Protein AF-A0AAV0XXC8-F1 (afdb_monomer_lite)

Organism: NCBI:txid13131

pLDDT: mean 77.63, std 16.06, range [39.88, 97.75]

Foldseek 3Di:
DDAAPAADACVVQPPDDDPQWDQDPNRGTHGPPHDGDDDDDDHDHDPRRVVRNVVSVVVSVVVVVVVVVVPQPCPDPPPHPVVVVVVVVVVVVVVVVVVVVVVVVVVVVVVVVVVVVVVVVVVVVVVVVVVVVVVVVVPPDDDDDD

Structure (mmCIF, N/CA/C/O backbone):
data_AF-A0AAV0XXC8-F1
#
_entry.id   AF-A0AAV0XXC8-F1
#
loop_
_atom_site.group_PDB
_atom_site.id
_atom_site.type_symbol
_atom_site.label_atom_id
_atom_site.label_alt_id
_atom_site.label_comp_id
_atom_site.label_asym_id
_atom_site.label_entity_id
_atom_site.label_seq_id
_atom_site.pdbx_PDB_ins_code
_atom_site.Cartn_x
_atom_site.Cartn_y
_atom_site.Cartn_z
_atom_site.occupancy
_atom_site.B_iso_or_equiv
_atom_site.auth_seq_id
_atom_site.auth_comp_id
_atom_site.auth_asym_id
_atom_site.auth_atom_id
_atom_site.pdbx_PDB_model_num
ATOM 1 N N . MET A 1 1 ? 30.236 23.960 -32.442 1.00 42.12 1 MET A N 1
ATOM 2 C CA . MET A 1 1 ? 28.880 23.703 -31.904 1.00 42.12 1 MET A CA 1
ATOM 3 C C . MET A 1 1 ? 28.867 22.297 -31.321 1.00 42.12 1 MET A C 1
ATOM 5 O O . MET A 1 1 ? 29.410 21.409 -31.959 1.00 42.12 1 MET A O 1
ATOM 9 N N . SER A 1 2 ? 28.375 22.106 -30.093 1.00 50.19 2 SER A N 1
ATOM 10 C CA . SER A 1 2 ? 28.405 20.811 -29.398 1.00 50.19 2 SER A CA 1
ATOM 11 C C . SER A 1 2 ? 27.153 19.982 -29.701 1.00 50.19 2 SER A C 1
ATOM 13 O O . SER A 1 2 ? 26.027 20.375 -29.401 1.00 50.19 2 SER A O 1
ATOM 15 N N . THR A 1 3 ? 27.369 18.821 -30.310 1.00 66.38 3 THR A N 1
ATOM 16 C CA . THR A 1 3 ? 26.335 17.915 -30.820 1.00 66.38 3 THR A CA 1
ATOM 17 C C . THR A 1 3 ? 25.719 17.062 -29.708 1.00 66.38 3 THR A C 1
ATOM 19 O O . THR A 1 3 ? 26.433 16.545 -28.850 1.00 66.38 3 THR A O 1
ATOM 22 N N . CYS A 1 4 ? 24.391 16.871 -29.712 1.00 73.31 4 CYS A N 1
ATOM 23 C CA . CYS A 1 4 ? 23.720 16.001 -28.740 1.00 73.31 4 CYS A CA 1
ATOM 24 C C . CYS A 1 4 ? 23.679 14.537 -29.206 1.00 73.31 4 CYS A C 1
ATOM 26 O O . CYS A 1 4 ? 23.019 14.228 -30.199 1.00 73.31 4 CYS A O 1
ATOM 28 N N . ILE A 1 5 ? 24.213 13.618 -28.398 1.00 79.12 5 ILE A N 1
ATOM 29 C CA . ILE A 1 5 ? 24.201 12.158 -28.654 1.00 79.12 5 ILE A CA 1
ATOM 30 C C . ILE A 1 5 ? 22.837 11.460 -28.457 1.00 79.12 5 ILE A C 1
ATOM 32 O O . ILE A 1 5 ? 22.779 10.243 -28.332 1.00 79.12 5 ILE A O 1
ATOM 36 N N . GLY A 1 6 ? 21.738 12.212 -28.364 1.00 82.00 6 GLY A N 1
ATOM 37 C CA . GLY A 1 6 ? 20.411 11.650 -28.096 1.00 82.00 6 GLY A CA 1
ATOM 38 C C . GLY A 1 6 ? 20.205 11.112 -26.669 1.00 82.00 6 GLY A C 1
ATOM 39 O O . GLY A 1 6 ? 20.996 11.346 -25.745 1.00 82.00 6 GLY A O 1
ATOM 40 N N . GLY A 1 7 ? 19.051 10.479 -26.473 1.00 85.94 7 GLY A N 1
ATOM 41 C CA . GLY A 1 7 ? 18.610 9.861 -25.227 1.00 85.94 7 GLY A CA 1
ATOM 42 C C . GLY A 1 7 ? 18.952 8.363 -25.161 1.00 85.94 7 GLY A C 1
ATOM 43 O O . GLY A 1 7 ? 20.048 7.973 -25.559 1.00 85.94 7 GLY A O 1
ATOM 44 N N . PRO A 1 8 ? 18.081 7.525 -24.575 1.00 88.62 8 PRO A N 1
ATOM 45 C CA . PRO A 1 8 ? 18.331 6.090 -24.432 1.00 88.62 8 PRO A CA 1
ATOM 46 C C . PRO A 1 8 ? 18.129 5.306 -25.735 1.00 88.62 8 PRO A C 1
ATOM 48 O O . PRO A 1 8 ? 17.255 5.652 -26.528 1.00 88.62 8 PRO A O 1
ATOM 51 N N . SER A 1 9 ? 18.879 4.211 -25.897 1.00 88.75 9 SER A N 1
ATOM 52 C CA . SER A 1 9 ? 18.629 3.206 -26.941 1.00 88.75 9 SER A CA 1
ATOM 53 C C . SER A 1 9 ? 17.330 2.440 -26.667 1.00 88.75 9 SER A C 1
ATOM 55 O O . SER A 1 9 ? 16.979 2.188 -25.508 1.00 88.75 9 SER A O 1
ATOM 57 N N . VAL A 1 10 ? 16.619 2.058 -27.728 1.00 87.62 10 VAL A N 1
ATOM 58 C CA . VAL A 1 10 ? 15.435 1.189 -27.651 1.00 87.62 10 VAL A CA 1
ATOM 59 C C . VAL A 1 10 ? 15.778 -0.181 -27.083 1.00 87.62 10 VAL A C 1
ATOM 61 O O . VAL A 1 10 ? 14.994 -0.698 -26.289 1.00 87.62 10 VAL A O 1
ATOM 64 N N . ASP A 1 11 ? 16.943 -0.735 -27.412 1.00 87.31 11 ASP A N 1
ATOM 65 C CA . ASP A 1 11 ? 17.338 -2.080 -26.975 1.00 87.31 11 ASP A CA 1
ATOM 66 C C . ASP A 1 11 ? 17.458 -2.154 -25.447 1.00 87.31 11 ASP A C 1
ATOM 68 O O . ASP A 1 11 ? 16.951 -3.071 -24.796 1.00 87.31 11 ASP A O 1
ATOM 72 N N . ASP A 1 12 ? 18.036 -1.114 -24.845 1.00 83.81 12 ASP A N 1
ATOM 73 C CA . ASP A 1 12 ? 18.188 -1.002 -23.395 1.00 83.81 12 ASP A CA 1
ATOM 74 C C . ASP A 1 12 ? 16.858 -0.742 -22.667 1.00 83.81 12 ASP A C 1
ATOM 76 O O . ASP A 1 12 ? 16.750 -0.969 -21.454 1.00 83.81 12 ASP A O 1
ATOM 80 N N . TYR A 1 13 ? 15.848 -0.235 -23.373 1.00 84.56 13 TYR A N 1
ATOM 81 C CA . TYR A 1 13 ? 14.588 0.257 -22.815 1.00 84.56 13 TYR A CA 1
ATOM 82 C C . TYR A 1 13 ? 13.376 -0.271 -23.600 1.00 84.56 13 TYR A C 1
ATOM 84 O O . TYR A 1 13 ? 12.400 0.449 -23.828 1.00 84.56 13 TYR A O 1
ATOM 92 N N . ALA A 1 14 ? 13.426 -1.551 -23.978 1.00 78.94 14 ALA A N 1
ATOM 93 C CA . ALA A 1 14 ? 12.380 -2.203 -24.754 1.00 78.94 14 ALA A CA 1
ATOM 94 C C . ALA A 1 14 ? 10.996 -2.071 -24.088 1.00 78.94 14 ALA A C 1
ATOM 96 O O . ALA A 1 14 ? 10.837 -2.240 -22.876 1.00 78.94 14 ALA A O 1
ATOM 97 N N . GLY A 1 15 ? 9.981 -1.759 -24.897 1.00 78.44 15 GLY A N 1
ATOM 98 C CA . GLY A 1 15 ? 8.597 -1.582 -24.443 1.00 78.44 15 GLY A CA 1
ATOM 99 C C . GLY A 1 15 ? 8.286 -0.225 -23.801 1.00 78.44 15 GLY A C 1
ATOM 100 O O . GLY A 1 15 ? 7.126 0.040 -23.485 1.00 78.44 15 GLY A O 1
ATOM 101 N N . ILE A 1 16 ? 9.271 0.663 -23.639 1.00 82.62 16 ILE A N 1
ATOM 102 C CA . ILE A 1 16 ? 9.045 2.028 -23.152 1.00 82.62 16 ILE A CA 1
ATOM 103 C C . ILE A 1 16 ? 8.728 2.942 -24.335 1.00 82.62 16 ILE A C 1
ATOM 105 O O . ILE A 1 16 ? 9.502 3.045 -25.283 1.00 82.62 16 ILE A O 1
ATOM 109 N N . ARG A 1 17 ? 7.582 3.628 -24.271 1.00 83.19 17 ARG A N 1
ATOM 110 C CA . ARG A 1 17 ? 7.164 4.636 -25.257 1.00 83.19 17 ARG A CA 1
ATOM 111 C C . ARG A 1 17 ? 7.163 6.014 -24.613 1.00 83.19 17 ARG A C 1
ATOM 113 O O . ARG A 1 17 ? 6.572 6.195 -23.549 1.00 83.19 17 ARG A O 1
ATOM 120 N N . ILE A 1 18 ? 7.788 6.993 -25.263 1.00 81.50 18 ILE A N 1
ATOM 121 C CA . ILE A 1 18 ? 7.892 8.359 -24.741 1.00 81.50 18 ILE A CA 1
ATOM 122 C C . ILE A 1 18 ? 7.149 9.319 -25.671 1.00 81.50 18 ILE A C 1
ATOM 124 O O . ILE A 1 18 ? 7.549 9.521 -26.809 1.00 81.50 18 ILE A O 1
ATOM 128 N N . LYS A 1 19 ? 6.083 9.955 -25.170 1.00 84.12 19 LYS A N 1
ATOM 129 C CA . LYS A 1 19 ? 5.183 10.818 -25.965 1.00 84.12 19 LYS A CA 1
ATOM 130 C C . LYS A 1 19 ? 5.872 12.022 -26.623 1.00 84.12 19 LYS A C 1
ATOM 132 O O . LYS A 1 19 ? 5.432 12.485 -27.665 1.00 84.12 19 LYS A O 1
ATOM 137 N N . TYR A 1 20 ? 6.919 12.551 -25.994 1.00 85.25 20 TYR A N 1
ATOM 138 C CA . TYR A 1 20 ? 7.593 13.788 -26.416 1.00 85.25 20 TYR A CA 1
ATOM 139 C C . TYR A 1 20 ? 8.941 13.529 -27.106 1.00 85.25 20 TYR A C 1
ATOM 141 O O . TYR A 1 20 ? 9.797 14.416 -27.148 1.00 85.25 20 TYR A O 1
ATOM 149 N N . ALA A 1 21 ? 9.152 12.305 -27.590 1.00 87.81 21 ALA A N 1
ATOM 150 C CA . ALA A 1 21 ? 10.376 11.889 -28.252 1.00 87.81 21 ALA A CA 1
ATOM 151 C C . ALA A 1 21 ? 10.069 11.111 -29.535 1.00 87.81 21 ALA A C 1
ATOM 153 O O . ALA A 1 21 ? 9.042 10.442 -29.639 1.00 87.81 21 ALA A O 1
ATOM 154 N N . THR A 1 22 ? 10.982 11.196 -30.491 1.00 88.50 22 THR A N 1
ATOM 155 C CA . THR A 1 22 ? 11.000 10.424 -31.733 1.00 88.50 22 THR A CA 1
ATOM 156 C C . THR A 1 22 ? 12.1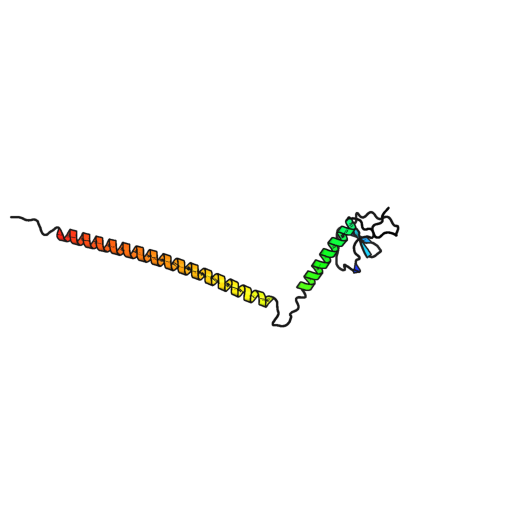81 9.477 -31.730 1.00 88.50 22 THR A C 1
ATOM 158 O O . THR A 1 22 ? 13.142 9.666 -30.981 1.00 88.50 22 THR A O 1
ATOM 161 N N . LEU A 1 23 ? 12.082 8.434 -32.545 1.00 86.56 23 LEU A N 1
ATOM 162 C CA . LEU A 1 23 ? 13.165 7.490 -32.725 1.00 86.56 23 LEU A CA 1
ATOM 163 C C . LEU A 1 23 ? 14.052 7.950 -33.880 1.00 86.56 23 LEU A C 1
ATOM 165 O O . LEU A 1 23 ? 13.554 8.145 -34.987 1.00 86.56 23 LEU A O 1
ATOM 169 N N . ASP A 1 24 ? 15.337 8.140 -33.601 1.00 83.38 24 ASP A N 1
ATOM 170 C CA . ASP A 1 24 ? 16.337 8.385 -34.639 1.00 83.38 24 ASP A CA 1
ATOM 171 C C . ASP A 1 24 ? 16.659 7.085 -35.405 1.00 83.38 24 ASP A C 1
ATOM 173 O O . ASP A 1 24 ? 16.438 5.993 -34.869 1.00 83.38 24 ASP A O 1
ATOM 177 N N . PRO A 1 25 ? 17.249 7.175 -36.615 1.00 80.88 25 PRO A N 1
ATOM 178 C CA . PRO A 1 25 ? 17.692 6.010 -37.391 1.00 80.88 25 PRO A CA 1
ATOM 179 C C . PRO A 1 25 ? 18.627 5.058 -36.630 1.00 80.88 25 PRO A C 1
ATOM 181 O O . PRO A 1 25 ? 18.592 3.854 -36.860 1.00 80.88 25 PRO A O 1
ATOM 184 N N . ASP A 1 2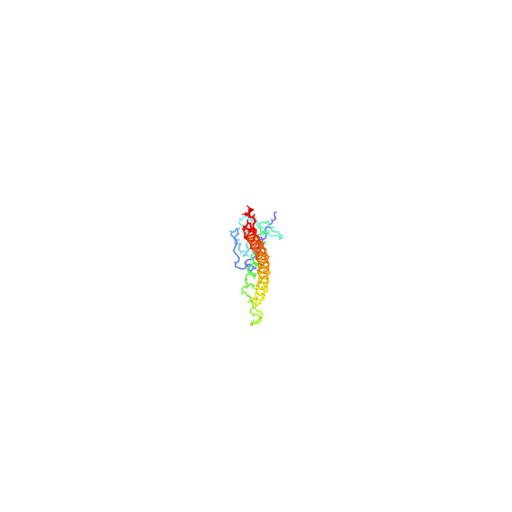6 ? 19.400 5.577 -35.671 1.00 81.56 26 ASP A N 1
ATOM 185 C CA . ASP A 1 26 ? 20.294 4.796 -34.804 1.00 81.56 26 ASP A CA 1
ATOM 186 C C . ASP A 1 26 ? 19.561 4.060 -33.660 1.00 81.56 26 ASP A C 1
ATOM 188 O O . ASP A 1 26 ? 20.185 3.614 -32.698 1.00 81.56 26 ASP A O 1
ATOM 192 N N . ASN A 1 27 ? 18.227 3.965 -33.706 1.00 85.38 27 ASN A N 1
ATOM 193 C CA . ASN A 1 27 ? 17.381 3.388 -32.653 1.00 85.38 27 ASN A CA 1
ATOM 194 C C . ASN A 1 27 ? 17.544 4.060 -31.275 1.00 85.38 27 ASN A C 1
ATOM 196 O O . ASN A 1 27 ? 17.361 3.437 -30.224 1.00 85.38 27 ASN A O 1
ATOM 200 N N . VAL A 1 28 ? 17.837 5.361 -31.267 1.00 87.12 28 VAL A N 1
ATOM 201 C CA . VAL A 1 28 ? 17.958 6.174 -30.051 1.00 87.12 28 VAL A CA 1
ATOM 202 C C . VAL A 1 28 ? 16.766 7.117 -29.921 1.00 87.12 28 VAL A C 1
ATOM 204 O O . VAL A 1 28 ? 16.391 7.814 -30.861 1.00 87.12 28 VAL A O 1
ATOM 207 N N . TRP A 1 29 ? 16.177 7.185 -28.727 1.00 87.81 29 TRP A N 1
ATOM 208 C CA . TRP A 1 29 ? 15.115 8.143 -28.428 1.00 87.81 29 TRP A CA 1
ATOM 209 C C . TRP A 1 29 ? 15.662 9.567 -28.343 1.00 87.81 29 TRP A C 1
ATOM 211 O O . TRP A 1 29 ? 16.520 9.865 -27.508 1.00 87.81 29 TRP A O 1
ATOM 221 N N . ARG A 1 30 ? 15.099 10.486 -29.126 1.00 87.81 30 ARG A N 1
ATOM 222 C CA . ARG A 1 30 ? 15.458 11.906 -29.127 1.00 87.81 30 ARG A CA 1
ATOM 223 C C . ARG A 1 30 ? 14.249 12.788 -28.858 1.00 87.81 30 ARG A C 1
ATOM 225 O O . ARG A 1 30 ? 13.153 12.534 -29.330 1.00 87.81 30 ARG A O 1
ATOM 232 N N . SER A 1 31 ? 14.443 13.852 -28.081 1.00 88.00 31 SER A N 1
ATOM 233 C CA . SER A 1 31 ? 13.384 14.841 -27.844 1.00 88.00 31 SER A CA 1
ATOM 234 C C . SER A 1 31 ? 13.010 15.534 -29.151 1.00 88.00 31 SER A C 1
ATOM 236 O O . SER A 1 31 ? 13.904 15.976 -29.866 1.00 88.00 31 SER A O 1
ATOM 238 N N . LEU A 1 32 ? 11.714 15.744 -29.391 1.00 85.38 32 LEU A N 1
ATOM 239 C CA . LEU A 1 32 ? 11.206 16.520 -30.536 1.00 85.38 32 LEU A CA 1
ATOM 240 C C . LEU A 1 32 ? 11.788 17.941 -30.621 1.00 85.38 32 LEU A C 1
ATOM 242 O O . LEU A 1 32 ? 11.814 18.546 -31.683 1.00 85.38 32 LEU A O 1
ATOM 246 N N . LYS A 1 33 ? 12.235 18.484 -29.483 1.00 83.19 33 LYS A N 1
ATOM 247 C CA . LYS A 1 33 ? 12.845 19.819 -29.366 1.00 83.19 33 LYS A CA 1
ATOM 248 C C . LYS A 1 33 ? 14.372 19.770 -29.247 1.00 83.19 33 LYS A C 1
ATOM 250 O O . LYS A 1 33 ? 14.980 20.708 -28.743 1.00 83.19 33 LYS A O 1
ATOM 255 N N . CYS A 1 34 ? 14.998 18.640 -29.572 1.00 80.81 34 CYS A N 1
ATOM 256 C CA . CYS A 1 34 ? 16.450 18.554 -29.614 1.00 80.81 34 CYS A CA 1
ATOM 257 C C . CYS A 1 34 ? 16.940 19.123 -30.943 1.00 80.81 34 CYS A C 1
ATOM 259 O O . CYS A 1 34 ? 16.666 18.549 -31.990 1.00 80.81 34 CYS A O 1
ATOM 261 N N . GLU A 1 35 ? 17.710 20.202 -30.892 1.00 68.50 35 GLU A N 1
ATOM 262 C CA . GLU A 1 35 ? 18.411 20.719 -32.065 1.00 68.50 35 GLU A CA 1
ATOM 263 C C . GLU A 1 35 ? 19.472 19.688 -32.500 1.00 68.50 35 GLU A C 1
ATOM 265 O O . GLU A 1 35 ? 20.322 19.260 -31.711 1.00 68.50 35 GLU A O 1
ATOM 270 N N . LEU A 1 36 ? 19.335 19.194 -33.729 1.00 61.41 36 LEU A N 1
ATOM 271 C CA . LEU A 1 36 ? 20.200 18.211 -34.380 1.00 61.41 36 LEU A CA 1
ATOM 272 C C . LEU A 1 36 ? 21.103 18.965 -35.351 1.00 61.41 36 LEU A C 1
ATOM 274 O O . LEU A 1 36 ? 20.583 19.480 -36.332 1.00 61.41 36 LEU A O 1
ATOM 278 N N . HIS A 1 37 ? 22.418 18.998 -35.137 1.00 51.72 37 HIS A N 1
ATOM 279 C CA . HIS A 1 37 ? 23.380 19.231 -36.220 1.00 51.72 37 HIS A CA 1
ATOM 280 C C . HIS A 1 37 ? 24.519 18.226 -36.095 1.00 51.72 37 HIS A C 1
ATOM 282 O O . HIS A 1 37 ? 25.124 18.081 -35.038 1.00 51.72 37 HIS A O 1
ATOM 288 N N . THR A 1 38 ? 24.725 17.486 -37.175 1.00 52.22 38 THR A N 1
ATOM 289 C CA . THR A 1 38 ? 25.698 16.415 -37.364 1.00 52.22 38 THR A CA 1
ATOM 290 C C . THR A 1 38 ? 27.113 16.978 -37.400 1.00 52.22 38 THR A C 1
ATOM 292 O O . THR A 1 38 ? 27.467 17.636 -38.368 1.00 52.22 38 THR A O 1
ATOM 295 N N . ASP A 1 39 ? 27.914 16.710 -36.371 1.00 41.97 39 ASP A N 1
ATOM 296 C CA . ASP A 1 39 ? 29.209 16.053 -36.573 1.00 41.97 39 ASP A CA 1
ATOM 297 C C . ASP A 1 39 ? 29.743 15.496 -35.245 1.00 41.97 39 ASP A C 1
ATOM 299 O O . ASP A 1 39 ? 29.507 16.044 -34.158 1.00 41.97 39 ASP A O 1
ATOM 303 N N . ASN A 1 40 ? 30.395 14.345 -35.345 1.00 57.66 40 ASN A N 1
ATOM 304 C CA . ASN A 1 40 ? 30.940 13.560 -34.248 1.00 57.66 40 ASN A CA 1
ATOM 305 C C . ASN A 1 40 ? 32.184 14.232 -33.662 1.00 57.66 40 ASN A C 1
ATOM 307 O O . ASN A 1 40 ? 32.997 14.740 -34.416 1.00 57.66 40 ASN A O 1
ATOM 311 N N . MET A 1 41 ? 32.346 14.171 -32.328 1.00 51.88 41 MET A N 1
ATOM 312 C CA . MET A 1 41 ? 33.643 14.007 -31.625 1.00 51.88 41 MET A CA 1
ATOM 313 C C . MET A 1 41 ? 33.503 14.067 -30.089 1.00 51.88 41 MET A C 1
ATOM 315 O O . MET A 1 41 ? 34.322 13.482 -29.385 1.00 51.88 41 MET A O 1
ATOM 319 N N . PHE A 1 42 ? 32.441 14.672 -29.529 1.00 54.59 42 PHE A N 1
ATOM 320 C CA . PHE A 1 42 ? 32.276 14.791 -28.068 1.00 54.59 42 PHE A CA 1
ATOM 321 C C . PHE A 1 42 ? 30.901 14.322 -27.57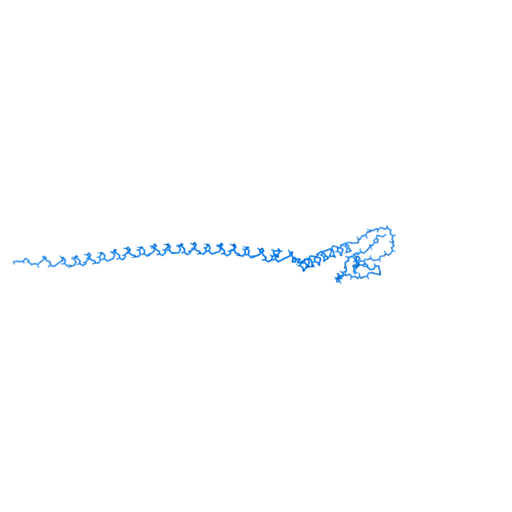2 1.00 54.59 42 PHE A C 1
ATOM 323 O O . PHE A 1 42 ? 29.862 14.824 -27.990 1.00 54.59 42 PHE A O 1
ATOM 330 N N . LYS A 1 43 ? 30.899 13.359 -26.637 1.00 62.53 43 LYS A N 1
ATOM 331 C CA . LYS A 1 43 ? 29.712 12.705 -26.048 1.00 62.53 43 LYS A CA 1
ATOM 332 C C . LYS A 1 43 ? 28.907 13.622 -25.109 1.00 62.53 43 LYS A C 1
ATOM 334 O O . LYS A 1 43 ? 28.712 13.290 -23.939 1.00 62.53 43 LYS A O 1
ATOM 339 N N . GLN A 1 44 ? 28.438 14.778 -25.570 1.00 72.88 44 GLN A N 1
ATOM 340 C CA . GLN A 1 44 ? 27.587 15.655 -24.761 1.00 72.88 44 GLN A CA 1
ATOM 341 C C . GLN A 1 44 ? 26.099 15.403 -25.044 1.00 72.88 44 GLN A C 1
ATOM 343 O O . GLN A 1 44 ? 25.686 15.131 -26.169 1.00 72.88 44 GLN A O 1
ATOM 348 N N . ARG A 1 45 ? 25.271 15.438 -23.993 1.00 81.00 45 ARG A N 1
ATOM 349 C CA . ARG A 1 45 ? 23.804 15.340 -24.088 1.00 81.00 45 ARG A CA 1
ATOM 350 C C . ARG A 1 45 ? 23.193 16.690 -23.752 1.00 81.00 45 ARG A C 1
ATOM 352 O O . ARG A 1 45 ? 23.550 17.290 -22.741 1.00 81.00 45 ARG A O 1
ATOM 359 N N . CYS A 1 46 ? 22.219 17.134 -24.540 1.00 83.19 46 CYS A N 1
ATOM 360 C CA . CYS A 1 46 ? 21.432 18.311 -24.199 1.00 83.19 46 CYS A CA 1
ATOM 361 C C . CYS A 1 46 ? 20.550 18.032 -22.969 1.00 83.19 46 CYS A C 1
ATOM 363 O O . CYS A 1 46 ? 20.215 16.883 -22.657 1.00 83.19 46 CYS A O 1
ATOM 365 N N . LYS A 1 47 ? 20.110 19.096 -22.285 1.00 84.06 47 LYS A N 1
ATOM 366 C CA . LYS A 1 47 ? 19.265 18.995 -21.080 1.00 84.06 47 LYS A CA 1
ATOM 367 C C . LYS A 1 47 ? 17.994 18.165 -21.317 1.00 84.06 47 LYS A C 1
ATOM 369 O O . LYS A 1 47 ? 17.555 17.449 -20.419 1.00 84.06 47 LYS A O 1
ATOM 374 N N . LEU A 1 48 ? 17.416 18.227 -22.518 1.00 86.62 48 LEU A N 1
ATOM 375 C CA . LEU A 1 48 ? 16.210 17.474 -22.870 1.00 86.62 48 LEU A CA 1
ATOM 376 C C . LEU A 1 48 ? 16.488 15.971 -22.999 1.00 86.62 48 LEU A C 1
ATOM 378 O O . LEU A 1 48 ? 15.753 15.167 -22.433 1.00 86.62 48 LEU A O 1
ATOM 382 N N . CYS A 1 49 ? 17.581 15.583 -23.654 1.00 86.25 49 CYS A N 1
ATOM 383 C CA . CYS A 1 49 ? 17.982 14.181 -23.772 1.00 86.25 49 CYS A CA 1
ATOM 384 C C . CYS A 1 49 ? 18.448 13.586 -22.431 1.00 86.25 49 CYS A C 1
ATOM 386 O O . CYS A 1 49 ? 18.190 12.416 -22.154 1.00 86.25 49 CYS A O 1
ATOM 388 N N . VAL A 1 50 ? 19.032 14.395 -21.538 1.00 87.50 50 VAL A N 1
ATOM 389 C CA . VAL A 1 50 ? 19.289 13.988 -20.142 1.00 87.50 50 VAL A CA 1
ATOM 390 C C . VAL A 1 50 ? 17.979 13.727 -19.390 1.00 87.50 50 VAL A C 1
ATOM 392 O O . VAL A 1 50 ? 17.852 12.716 -18.699 1.00 87.50 50 VAL A O 1
ATOM 395 N N . ARG A 1 51 ? 16.968 14.592 -19.549 1.00 88.06 51 ARG A N 1
ATOM 396 C CA . ARG A 1 51 ? 15.638 14.360 -18.960 1.00 88.06 51 ARG A CA 1
ATOM 397 C C . ARG A 1 51 ? 15.002 13.076 -19.492 1.00 88.06 51 ARG A C 1
ATOM 399 O O . ARG A 1 51 ? 14.471 12.306 -18.697 1.00 88.06 51 ARG A O 1
ATOM 406 N N . LEU A 1 52 ? 15.115 12.804 -20.793 1.00 88.75 52 LEU A N 1
ATOM 407 C CA . LEU A 1 52 ? 14.629 11.558 -21.399 1.00 88.75 52 LEU A CA 1
ATOM 408 C C . LEU A 1 52 ? 15.305 10.314 -20.813 1.00 88.75 52 LEU A C 1
ATOM 410 O O . LEU A 1 52 ? 14.619 9.338 -20.509 1.00 88.75 52 LEU A O 1
ATOM 414 N N . MET A 1 53 ? 16.621 10.359 -20.585 1.00 89.38 53 MET A N 1
ATOM 415 C CA . MET A 1 53 ? 17.347 9.283 -19.899 1.00 89.38 53 MET A CA 1
ATOM 416 C C . MET A 1 53 ? 16.787 9.027 -18.497 1.00 89.38 53 MET A C 1
ATOM 418 O O . MET A 1 53 ? 16.543 7.879 -18.127 1.00 89.38 53 MET A O 1
ATOM 422 N N . ASN A 1 54 ? 16.546 10.083 -17.721 1.00 89.56 54 ASN A N 1
ATOM 423 C CA . ASN A 1 54 ? 16.026 9.954 -16.358 1.00 89.56 54 ASN A CA 1
ATOM 424 C C . ASN A 1 54 ? 14.600 9.390 -16.335 1.00 89.56 54 ASN A C 1
ATOM 426 O O . ASN A 1 54 ? 14.317 8.483 -15.554 1.00 89.56 54 ASN A O 1
ATOM 430 N N . ILE A 1 55 ? 13.728 9.867 -17.228 1.00 88.94 55 ILE A N 1
ATOM 431 C CA . ILE A 1 55 ? 12.360 9.349 -17.375 1.00 88.94 55 ILE A CA 1
ATOM 432 C C . ILE A 1 55 ? 12.395 7.860 -17.730 1.00 88.94 55 ILE A C 1
ATOM 434 O O . ILE A 1 55 ? 11.723 7.055 -17.089 1.00 88.94 55 ILE A O 1
ATOM 438 N N . SER A 1 56 ? 13.229 7.473 -18.693 1.00 87.81 56 SER A N 1
ATOM 439 C CA . SER A 1 56 ? 13.319 6.083 -19.153 1.00 87.81 56 SER A CA 1
ATOM 440 C C . SER A 1 56 ? 13.891 5.156 -18.082 1.00 87.81 56 SER A C 1
ATOM 442 O O . SER A 1 56 ? 13.410 4.038 -17.911 1.00 87.81 56 SER A O 1
ATOM 444 N N . ARG A 1 57 ? 14.862 5.626 -17.284 1.00 89.56 57 ARG A N 1
ATOM 445 C CA . ARG A 1 57 ? 15.361 4.912 -16.094 1.00 89.56 57 ARG A CA 1
ATOM 446 C C . ARG A 1 57 ? 14.261 4.683 -15.064 1.00 89.56 57 ARG A C 1
ATOM 448 O O . ARG A 1 57 ? 14.116 3.559 -14.587 1.00 89.56 57 ARG A O 1
ATOM 455 N N . ALA A 1 58 ? 13.475 5.712 -14.754 1.00 87.44 58 ALA A N 1
ATOM 456 C CA . ALA A 1 58 ? 12.360 5.593 -13.820 1.00 87.44 58 ALA A CA 1
ATOM 457 C C . ALA A 1 58 ? 11.292 4.617 -14.339 1.00 87.44 58 ALA A C 1
ATOM 459 O O . ALA A 1 58 ? 10.860 3.727 -13.609 1.00 87.44 58 ALA A O 1
ATOM 460 N N . MET A 1 59 ? 10.926 4.713 -15.620 1.00 85.88 59 MET A N 1
ATOM 461 C CA . MET A 1 59 ? 9.972 3.802 -16.258 1.00 85.88 59 MET A CA 1
ATOM 462 C C . MET A 1 59 ? 10.477 2.352 -16.272 1.00 85.88 59 MET A C 1
ATOM 464 O O . MET A 1 59 ? 9.735 1.457 -15.876 1.00 85.88 59 MET A O 1
ATOM 468 N N . LYS A 1 60 ? 11.746 2.107 -16.631 1.00 86.38 60 LYS A N 1
ATOM 469 C CA . LYS A 1 60 ? 12.362 0.768 -16.587 1.00 86.38 60 LYS A CA 1
ATOM 470 C C . LYS A 1 60 ? 12.362 0.201 -15.173 1.00 86.38 60 LYS A C 1
ATOM 472 O O . LYS A 1 60 ? 12.004 -0.958 -14.994 1.00 86.38 60 LYS A O 1
ATOM 477 N N . SER A 1 61 ? 12.714 1.012 -14.175 1.00 84.00 61 SER A N 1
ATOM 478 C CA . SER A 1 61 ? 12.665 0.612 -12.765 1.00 84.00 61 SER A CA 1
ATOM 479 C C . SER A 1 61 ? 11.246 0.220 -12.348 1.00 84.00 61 SER A C 1
ATOM 481 O O . SER A 1 61 ? 11.046 -0.857 -11.798 1.00 84.00 61 SER A O 1
ATOM 483 N N . ASN A 1 62 ? 10.242 1.028 -12.697 1.00 79.25 62 ASN A N 1
ATOM 484 C CA . ASN A 1 62 ? 8.842 0.749 -12.375 1.00 79.25 62 ASN A CA 1
ATOM 485 C C . ASN A 1 62 ? 8.315 -0.511 -13.070 1.00 79.25 62 ASN A C 1
ATOM 487 O O . ASN A 1 62 ? 7.633 -1.311 -12.436 1.00 79.25 62 ASN A O 1
ATOM 491 N N . ILE A 1 63 ? 8.663 -0.727 -14.341 1.00 79.19 63 ILE A N 1
ATOM 492 C CA . ILE A 1 63 ? 8.315 -1.951 -15.078 1.00 79.19 63 ILE A CA 1
ATOM 493 C C . ILE A 1 63 ? 9.020 -3.162 -14.460 1.00 79.19 63 ILE A C 1
ATOM 495 O O . ILE A 1 63 ? 8.410 -4.204 -14.254 1.00 79.19 63 ILE A O 1
ATOM 499 N N . GLN A 1 64 ? 10.299 -3.052 -14.106 1.00 77.06 64 GLN A N 1
ATOM 500 C CA . GLN A 1 64 ? 11.014 -4.137 -13.436 1.00 77.06 64 GLN A CA 1
ATOM 501 C C . GLN A 1 64 ? 10.449 -4.427 -12.044 1.00 77.06 64 GLN A C 1
ATOM 503 O O . GLN A 1 64 ? 10.371 -5.590 -11.657 1.00 77.06 64 GLN A O 1
ATOM 508 N N . LEU A 1 65 ? 10.045 -3.404 -11.292 1.00 68.25 65 LEU A N 1
ATOM 509 C CA . LEU A 1 65 ? 9.386 -3.548 -9.997 1.00 68.25 65 LEU A CA 1
ATOM 510 C C . LEU A 1 65 ? 8.011 -4.199 -10.145 1.00 68.25 65 LEU A C 1
ATOM 512 O O . LEU A 1 65 ? 7.718 -5.128 -9.400 1.00 68.25 65 LEU A O 1
ATOM 516 N N . SER A 1 66 ? 7.198 -3.790 -11.121 1.00 64.75 66 SER A N 1
ATOM 517 C CA . SER A 1 66 ? 5.892 -4.406 -11.380 1.00 64.75 66 SER A CA 1
ATOM 518 C C . SER A 1 66 ? 6.038 -5.854 -11.851 1.00 64.75 66 SER A C 1
ATOM 520 O O . SER A 1 66 ? 5.361 -6.740 -11.337 1.00 64.75 66 SER A O 1
ATOM 522 N N . LEU A 1 67 ? 7.005 -6.143 -12.725 1.00 64.69 67 LEU A N 1
ATOM 523 C CA . LEU A 1 67 ? 7.351 -7.506 -13.122 1.00 64.69 67 LEU A CA 1
ATOM 524 C C . LEU A 1 67 ? 7.899 -8.325 -11.948 1.00 64.69 67 LEU A C 1
ATOM 526 O O . LEU A 1 67 ? 7.580 -9.502 -11.853 1.00 64.69 67 LEU A O 1
ATOM 530 N N . LYS A 1 68 ? 8.683 -7.747 -11.028 1.00 59.91 68 LYS A N 1
ATOM 531 C CA . LYS A 1 68 ? 9.145 -8.423 -9.797 1.00 59.91 68 LYS A CA 1
ATOM 532 C C . LYS A 1 68 ? 8.002 -8.684 -8.814 1.00 59.91 68 LYS A C 1
ATOM 534 O O . LYS A 1 68 ? 7.970 -9.748 -8.206 1.00 59.91 68 LYS A O 1
ATOM 539 N N . LEU A 1 69 ? 7.056 -7.755 -8.680 1.00 56.34 69 LEU A N 1
ATOM 540 C CA . LEU A 1 69 ? 5.841 -7.918 -7.878 1.00 56.34 69 LEU A CA 1
ATOM 541 C C . LEU A 1 69 ? 4.912 -8.987 -8.471 1.00 56.34 69 LEU A C 1
ATOM 543 O O . LEU A 1 69 ? 4.339 -9.775 -7.721 1.00 56.34 69 LEU A O 1
ATOM 547 N N . ASN A 1 70 ? 4.824 -9.069 -9.799 1.00 54.66 70 ASN A N 1
ATOM 548 C CA . ASN A 1 70 ? 4.080 -10.113 -10.507 1.00 54.66 70 ASN A CA 1
ATOM 549 C C . ASN A 1 70 ? 4.837 -11.453 -10.527 1.00 54.66 70 ASN A C 1
ATOM 551 O O . ASN A 1 70 ? 4.224 -12.514 -10.507 1.00 54.66 70 ASN A O 1
ATOM 555 N N . ARG A 1 71 ? 6.173 -11.427 -10.451 1.00 54.12 71 ARG A N 1
ATOM 556 C CA . ARG A 1 71 ? 7.046 -12.571 -10.144 1.00 54.12 71 ARG A CA 1
ATOM 557 C C . ARG A 1 71 ? 7.216 -12.758 -8.632 1.00 54.12 71 ARG A C 1
ATOM 559 O O . ARG A 1 71 ? 8.304 -13.129 -8.184 1.00 54.12 71 ARG A O 1
ATOM 566 N N . LYS A 1 72 ? 6.169 -12.528 -7.828 1.00 54.62 72 LYS A N 1
ATOM 567 C CA . LYS A 1 72 ? 6.116 -13.021 -6.443 1.00 54.62 72 LYS A CA 1
ATOM 568 C C . LYS 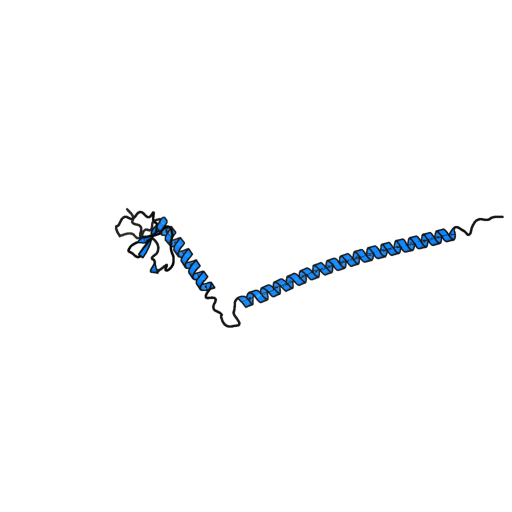A 1 72 ? 6.240 -14.543 -6.492 1.00 54.62 72 LYS A C 1
ATOM 570 O O . LYS A 1 72 ? 5.257 -15.267 -6.623 1.00 54.62 72 LYS A O 1
ATOM 575 N N . LYS A 1 73 ? 7.486 -15.016 -6.433 1.00 51.62 73 LYS A N 1
ATOM 576 C CA . LYS A 1 73 ? 7.845 -16.421 -6.296 1.00 51.62 73 LYS A CA 1
ATOM 577 C C . LYS A 1 73 ? 7.074 -16.944 -5.091 1.00 51.62 73 LYS A C 1
ATOM 579 O O . LYS A 1 73 ? 7.306 -16.497 -3.970 1.00 51.62 73 LYS A O 1
ATOM 584 N N . ARG A 1 74 ? 6.151 -17.880 -5.315 1.00 53.12 74 ARG A N 1
ATOM 585 C CA . ARG A 1 74 ? 5.729 -18.790 -4.252 1.00 53.12 74 ARG A CA 1
ATOM 586 C C . ARG A 1 74 ? 7.002 -19.522 -3.830 1.00 53.12 74 ARG A C 1
ATOM 588 O O . ARG A 1 74 ? 7.451 -20.405 -4.550 1.00 53.12 74 ARG A O 1
ATOM 595 N N . LEU A 1 75 ? 7.622 -19.128 -2.718 1.00 55.12 75 LEU A N 1
ATOM 596 C CA . LEU A 1 75 ? 8.790 -19.815 -2.145 1.00 55.12 75 LEU A CA 1
ATOM 597 C C . LEU A 1 75 ? 8.361 -21.137 -1.462 1.00 55.12 75 LEU A C 1
ATOM 599 O O . LEU A 1 75 ? 8.834 -21.484 -0.389 1.00 55.12 75 LEU A O 1
ATOM 603 N N . GLY A 1 76 ? 7.423 -21.865 -2.075 1.00 55.31 76 GLY A N 1
ATOM 604 C CA . GLY A 1 76 ? 6.721 -23.008 -1.494 1.00 55.31 76 GLY A CA 1
ATOM 605 C C . GLY A 1 76 ? 5.415 -22.634 -0.768 1.00 55.31 76 GLY A C 1
ATOM 606 O O . GLY A 1 76 ? 5.094 -21.452 -0.624 1.00 55.31 76 GLY A O 1
ATOM 607 N N . PRO A 1 77 ? 4.641 -23.637 -0.308 1.00 56.91 77 PRO A N 1
ATOM 608 C CA . PRO A 1 77 ? 3.351 -23.452 0.374 1.00 56.91 77 PRO A CA 1
ATOM 609 C C . PRO A 1 77 ? 3.462 -22.725 1.728 1.00 56.91 77 PRO A C 1
ATOM 611 O O . PRO A 1 77 ? 2.456 -22.290 2.288 1.00 56.91 77 PRO A O 1
ATOM 614 N N . THR A 1 78 ? 4.679 -22.581 2.257 1.00 54.53 78 THR A N 1
ATOM 615 C CA . THR A 1 78 ? 4.927 -22.104 3.623 1.00 54.53 78 THR A CA 1
ATOM 616 C C . THR A 1 78 ? 5.430 -20.657 3.686 1.00 54.53 78 THR A C 1
ATOM 618 O O . THR A 1 78 ? 5.180 -19.986 4.684 1.00 54.53 78 THR A O 1
ATOM 621 N N . LEU A 1 79 ? 6.073 -20.150 2.626 1.00 53.91 79 LEU A N 1
ATOM 622 C CA . LEU A 1 79 ? 6.746 -18.838 2.580 1.00 53.91 79 LEU A CA 1
ATOM 623 C C . LEU A 1 79 ? 6.059 -17.852 1.616 1.00 53.91 79 LEU A C 1
ATOM 625 O O . LEU A 1 79 ? 6.696 -17.079 0.900 1.00 53.91 79 LEU A O 1
ATOM 629 N N . THR A 1 80 ? 4.731 -17.890 1.566 1.00 58.81 80 THR A N 1
ATOM 630 C CA . THR A 1 80 ? 3.899 -16.945 0.812 1.00 58.81 80 THR A CA 1
ATOM 631 C C . THR A 1 80 ? 3.723 -15.635 1.601 1.00 58.81 80 THR A C 1
ATOM 633 O O . THR A 1 80 ? 3.430 -15.684 2.797 1.00 58.81 80 THR A O 1
ATOM 636 N N . PRO A 1 81 ? 3.806 -14.445 0.970 1.00 55.25 81 PRO A N 1
ATOM 637 C CA . PRO A 1 81 ? 3.640 -13.160 1.665 1.00 55.25 81 PRO A CA 1
ATOM 638 C C . PRO A 1 81 ? 2.275 -12.979 2.363 1.00 55.25 81 PRO A C 1
ATOM 640 O O . PRO A 1 81 ? 2.195 -12.257 3.357 1.00 55.25 81 PRO A O 1
ATOM 643 N N . THR A 1 82 ? 1.231 -13.699 1.934 1.00 54.69 82 THR A N 1
ATOM 644 C CA . THR A 1 82 ? -0.096 -13.745 2.586 1.00 54.69 82 THR A CA 1
ATOM 645 C C . THR A 1 82 ? -0.059 -14.294 4.018 1.00 54.69 82 THR A C 1
ATOM 647 O O . THR A 1 82 ? -0.893 -13.933 4.853 1.00 54.69 82 THR A O 1
ATOM 650 N N . ARG A 1 83 ? 0.954 -15.096 4.371 1.00 55.12 83 ARG A N 1
ATOM 651 C CA . ARG A 1 83 ? 1.126 -15.609 5.736 1.00 55.12 83 ARG A CA 1
ATOM 652 C C . ARG A 1 83 ? 1.688 -14.580 6.716 1.00 55.12 83 ARG A C 1
ATOM 654 O O . ARG A 1 83 ? 1.652 -14.854 7.901 1.00 55.12 83 ARG A O 1
ATOM 661 N N . THR A 1 84 ? 2.174 -13.413 6.277 1.00 58.50 84 THR A N 1
ATOM 662 C CA . THR A 1 84 ? 2.570 -12.318 7.194 1.00 58.50 84 THR A CA 1
ATOM 663 C C . THR A 1 84 ? 1.411 -11.377 7.523 1.00 58.50 84 THR A C 1
ATOM 665 O O . THR A 1 84 ? 1.366 -10.803 8.610 1.00 58.50 84 THR A O 1
ATOM 668 N N . GLU A 1 85 ? 0.435 -11.258 6.623 1.00 66.06 85 GLU A N 1
ATOM 669 C CA . GLU A 1 85 ? -0.788 -10.485 6.854 1.00 66.06 85 GLU A CA 1
ATOM 670 C C . GLU A 1 85 ? -1.702 -11.179 7.863 1.00 66.06 85 GLU A C 1
ATOM 672 O O . GLU A 1 85 ? -2.312 -10.509 8.690 1.00 66.06 85 GLU A O 1
ATOM 677 N N . THR A 1 86 ? -1.727 -12.515 7.868 1.00 71.88 86 THR A N 1
ATOM 678 C CA . THR A 1 86 ? -2.591 -13.290 8.773 1.00 71.88 86 THR A CA 1
ATOM 679 C C . THR A 1 86 ? -2.217 -13.092 10.257 1.00 71.88 86 THR A C 1
ATOM 681 O O . THR A 1 86 ? -3.085 -12.686 11.029 1.00 71.88 86 THR A O 1
ATOM 684 N N . PRO A 1 87 ? -0.949 -13.252 10.696 1.00 80.75 87 PRO A N 1
ATOM 685 C CA . PRO A 1 87 ? -0.522 -12.916 12.052 1.00 80.75 87 PRO A CA 1
ATOM 686 C C . PRO A 1 87 ? -0.743 -11.444 12.386 1.00 80.75 87 PRO A C 1
ATOM 688 O O . PRO A 1 87 ? -1.245 -11.143 13.461 1.00 80.75 87 PRO A O 1
ATOM 691 N N . LYS A 1 88 ? -0.435 -10.512 11.469 1.00 82.06 88 LYS A N 1
ATOM 692 C CA . LYS A 1 88 ? -0.677 -9.074 11.689 1.00 82.06 88 LYS A CA 1
ATOM 693 C C . LYS A 1 88 ? -2.157 -8.776 11.932 1.00 82.06 88 LYS A C 1
ATOM 695 O O . LYS A 1 88 ? -2.485 -8.013 12.838 1.00 82.06 88 LYS A O 1
ATOM 700 N N . HIS A 1 89 ? -3.041 -9.398 11.157 1.00 85.56 89 HIS A N 1
ATOM 701 C CA . HIS A 1 89 ? -4.481 -9.304 11.342 1.00 85.56 89 HIS A CA 1
ATOM 702 C C . HIS A 1 89 ? -4.897 -9.887 12.696 1.00 85.56 89 HIS A C 1
ATOM 704 O O . HIS A 1 89 ? -5.590 -9.216 13.451 1.00 85.56 89 HIS A O 1
ATOM 710 N N . LEU A 1 90 ? -4.402 -11.074 13.060 1.00 88.31 90 LEU A N 1
ATOM 711 C CA . LEU A 1 90 ? -4.676 -11.694 14.361 1.00 88.31 90 LEU A CA 1
ATOM 712 C C . LEU A 1 90 ? -4.217 -10.819 15.536 1.00 88.31 90 LEU A C 1
ATOM 714 O O . LEU A 1 90 ? -4.981 -10.629 16.481 1.00 88.31 90 LEU A O 1
ATOM 718 N N . PHE A 1 91 ? -3.019 -10.231 15.473 1.00 91.69 91 PHE A N 1
ATOM 719 C CA . PHE A 1 91 ? -2.528 -9.309 16.502 1.00 91.69 91 PHE A CA 1
ATOM 720 C C . PHE A 1 91 ? -3.398 -8.055 16.609 1.00 91.69 91 PHE A C 1
ATOM 722 O O . PHE A 1 91 ? -3.759 -7.649 17.715 1.00 91.69 91 PHE A O 1
ATOM 729 N N . LYS A 1 92 ? -3.788 -7.467 15.472 1.00 94.25 92 LYS A N 1
ATOM 730 C CA . LYS A 1 92 ? -4.673 -6.297 15.435 1.00 94.25 92 LYS A CA 1
ATOM 731 C C . LYS A 1 92 ? -6.052 -6.620 16.012 1.00 94.25 92 LYS A C 1
ATOM 733 O O . LYS A 1 92 ? -6.563 -5.855 16.829 1.00 94.25 92 LYS A O 1
ATOM 738 N N . THR A 1 93 ? -6.632 -7.758 15.639 1.00 95.62 93 THR A N 1
ATOM 739 C CA . THR A 1 93 ? -7.918 -8.221 16.167 1.00 95.62 93 THR A CA 1
ATOM 740 C C . THR A 1 93 ? -7.830 -8.475 17.666 1.00 95.62 93 THR A C 1
ATOM 742 O O . THR A 1 93 ? -8.657 -7.952 18.405 1.00 95.62 93 THR A O 1
ATOM 745 N N . LYS A 1 94 ? -6.790 -9.173 18.144 1.00 96.94 94 LYS A N 1
ATOM 746 C CA . LYS A 1 94 ? -6.560 -9.406 19.578 1.00 96.94 94 LYS A CA 1
ATOM 747 C C . LYS A 1 94 ? -6.514 -8.094 20.364 1.00 96.94 94 LYS A C 1
ATOM 749 O O . LYS A 1 94 ? -7.235 -7.953 21.349 1.00 96.94 94 LYS A O 1
ATOM 754 N N . HIS A 1 95 ? -5.715 -7.131 19.909 1.00 97.19 95 HIS A N 1
ATOM 755 C CA . HIS A 1 95 ? -5.601 -5.818 20.547 1.00 97.19 95 HIS A CA 1
ATOM 756 C C . HIS A 1 95 ? -6.949 -5.078 20.587 1.00 97.19 95 HIS A C 1
ATOM 758 O O . HIS A 1 95 ? -7.343 -4.534 21.619 1.00 97.19 95 HIS A O 1
ATOM 764 N N . ASN A 1 96 ? -7.692 -5.084 19.478 1.00 97.00 96 ASN A N 1
ATOM 765 C CA . ASN A 1 96 ? -8.996 -4.425 19.405 1.00 97.00 96 ASN A CA 1
ATOM 766 C C . ASN A 1 96 ? -10.026 -5.073 20.338 1.00 97.00 96 ASN A C 1
ATOM 768 O O . ASN A 1 96 ? -10.764 -4.355 21.015 1.00 97.00 96 ASN A O 1
ATOM 772 N N . THR A 1 97 ? -10.043 -6.404 20.426 1.00 96.88 97 THR A N 1
ATOM 773 C CA . THR A 1 97 ? -10.907 -7.138 21.357 1.00 96.88 97 THR A CA 1
ATOM 774 C C . THR A 1 97 ? -10.561 -6.808 22.806 1.00 96.88 97 THR A C 1
ATOM 776 O O . THR A 1 97 ? -11.455 -6.481 23.581 1.00 96.88 97 THR A O 1
ATOM 779 N N . GLN A 1 98 ? -9.274 -6.789 23.169 1.00 97.44 98 GLN A N 1
ATOM 780 C CA . GLN A 1 98 ? -8.831 -6.394 24.512 1.00 97.44 98 GLN A CA 1
ATOM 781 C C . GLN A 1 98 ? -9.274 -4.969 24.862 1.00 97.44 98 GLN A C 1
ATOM 783 O O . GLN A 1 98 ? -9.857 -4.741 25.920 1.00 97.44 98 GLN A O 1
ATOM 788 N N . LYS A 1 99 ? -9.089 -4.015 23.942 1.00 97.69 99 LYS A N 1
ATOM 789 C CA . LYS A 1 99 ? -9.547 -2.632 24.123 1.00 97.69 99 LYS A CA 1
ATOM 790 C C . LYS A 1 99 ? -11.067 -2.540 24.274 1.00 97.69 99 LYS A C 1
ATOM 792 O O . LYS A 1 99 ? -11.556 -1.741 25.070 1.00 97.69 99 LYS A O 1
ATOM 797 N N . SER A 1 100 ? -11.826 -3.340 23.521 1.00 97.25 100 SER A N 1
ATOM 798 C CA . SER A 1 100 ? -13.283 -3.397 23.664 1.00 97.25 100 SER A CA 1
ATOM 799 C C . SER A 1 100 ? -13.711 -3.973 25.010 1.00 97.25 100 SER A C 1
ATOM 801 O O . SER A 1 100 ? -14.700 -3.486 25.554 1.00 97.25 100 SER A O 1
ATOM 803 N N . ASN A 1 101 ? -13.017 -4.988 25.525 1.00 97.56 101 ASN A N 1
ATOM 804 C CA . ASN A 1 101 ? -13.332 -5.583 26.822 1.00 97.56 101 ASN A CA 1
ATOM 805 C C . ASN A 1 101 ? -13.086 -4.579 27.947 1.00 97.56 101 ASN A C 1
ATOM 807 O O . ASN A 1 101 ? -14.009 -4.301 28.699 1.00 97.56 101 ASN A O 1
ATOM 811 N N . LEU A 1 102 ? -11.929 -3.909 27.951 1.00 97.69 102 LEU A N 1
ATOM 812 C CA . LEU A 1 102 ? -11.625 -2.864 28.937 1.00 97.69 102 LEU A CA 1
ATOM 813 C C . LEU A 1 102 ? -12.685 -1.751 28.970 1.00 97.69 102 LEU A C 1
ATOM 815 O O . LEU A 1 102 ? -13.079 -1.286 30.037 1.00 97.69 102 LEU A O 1
ATOM 819 N N . ARG A 1 103 ? -13.191 -1.333 27.802 1.00 96.75 103 ARG A N 1
ATOM 820 C CA . ARG A 1 103 ? -14.287 -0.351 27.725 1.00 96.75 103 ARG A CA 1
ATOM 821 C C . ARG A 1 103 ? -15.578 -0.877 28.349 1.00 96.75 103 ARG A C 1
ATOM 823 O O . ARG A 1 103 ? -16.244 -0.136 29.063 1.00 96.75 103 ARG A O 1
ATOM 830 N N . LYS A 1 104 ? -15.939 -2.132 28.073 1.00 97.56 104 LYS A N 1
ATOM 831 C CA . LYS A 1 104 ? -17.138 -2.764 28.644 1.00 97.56 104 LYS A CA 1
ATOM 832 C C . LYS A 1 104 ? -17.015 -2.921 30.156 1.00 97.56 104 LYS A C 1
ATOM 834 O O . LYS A 1 104 ? -17.966 -2.595 30.855 1.00 97.56 104 LYS A O 1
ATOM 839 N N . ASP A 1 105 ? -15.850 -3.320 30.654 1.00 97.62 105 ASP A N 1
ATOM 840 C CA . ASP A 1 105 ? -15.590 -3.444 32.091 1.00 97.62 105 ASP A CA 1
ATOM 841 C C . ASP A 1 105 ? -15.759 -2.101 32.807 1.00 97.62 105 ASP A C 1
ATOM 843 O O . ASP A 1 105 ? -16.436 -2.024 33.832 1.00 97.62 105 ASP A O 1
ATOM 847 N N . SER A 1 106 ? -15.231 -1.022 32.222 1.00 97.38 106 SER A N 1
ATOM 848 C CA . SER A 1 106 ? -15.424 0.336 32.740 1.00 97.38 106 SER A CA 1
ATOM 849 C C . SER A 1 106 ? -16.906 0.731 32.786 1.00 97.38 106 SER A C 1
ATOM 851 O O . SER A 1 106 ? -17.377 1.208 33.817 1.00 97.38 106 SER A O 1
ATOM 853 N N . ILE A 1 107 ? -17.671 0.459 31.720 1.00 97.75 107 ILE A N 1
ATOM 854 C CA . ILE A 1 107 ? -19.120 0.723 31.686 1.00 97.75 107 ILE A CA 1
ATOM 855 C C . ILE A 1 107 ? -19.849 -0.072 32.778 1.00 97.75 107 ILE A C 1
ATOM 857 O O . ILE A 1 107 ? -20.689 0.485 33.484 1.00 97.75 107 ILE A O 1
ATOM 861 N N . ILE A 1 108 ? -19.517 -1.355 32.951 1.00 97.69 108 ILE A N 1
ATOM 862 C CA . ILE A 1 108 ? -20.106 -2.210 33.990 1.00 97.69 108 ILE A CA 1
ATOM 863 C C . ILE A 1 108 ? -19.824 -1.639 35.381 1.00 97.69 108 ILE A C 1
ATOM 865 O O . ILE A 1 108 ? -20.730 -1.586 36.210 1.00 97.69 108 ILE A O 1
ATOM 869 N N . GLN A 1 109 ? -18.598 -1.184 35.649 1.00 97.25 109 GLN A N 1
ATOM 870 C CA . GLN A 1 109 ? -18.259 -0.555 36.926 1.00 97.25 109 GLN A CA 1
ATOM 871 C C . GLN A 1 109 ? -19.069 0.722 37.165 1.00 97.25 109 GLN A C 1
ATOM 873 O O . GLN A 1 109 ? -19.636 0.889 38.244 1.00 97.25 109 GLN A O 1
ATOM 878 N N . THR A 1 110 ? -19.203 1.588 36.158 1.00 97.31 110 THR A N 1
ATOM 879 C CA . THR A 1 110 ? -20.037 2.793 36.266 1.00 97.31 110 THR A CA 1
ATOM 880 C C . THR A 1 110 ? -21.500 2.450 36.542 1.00 97.31 110 THR A C 1
ATOM 882 O O . THR A 1 110 ? -22.128 3.083 37.388 1.00 97.31 110 THR A O 1
ATOM 885 N N . LEU A 1 111 ? -22.052 1.442 35.864 1.00 97.25 111 LEU A N 1
ATOM 886 C CA . LEU A 1 111 ? -23.427 0.995 36.093 1.00 97.25 111 LEU A CA 1
ATOM 887 C C . LEU A 1 111 ? -23.617 0.434 37.504 1.00 97.25 111 LEU A C 1
ATOM 889 O O . LEU A 1 111 ? -24.604 0.771 38.151 1.00 97.25 111 LEU A O 1
ATOM 893 N N . LYS A 1 112 ? -22.662 -0.354 38.012 1.00 97.25 112 LYS A N 1
ATOM 894 C CA . LYS A 1 112 ? -22.685 -0.855 39.395 1.00 97.25 112 LYS A CA 1
ATOM 895 C C . LYS A 1 112 ? -22.686 0.281 40.41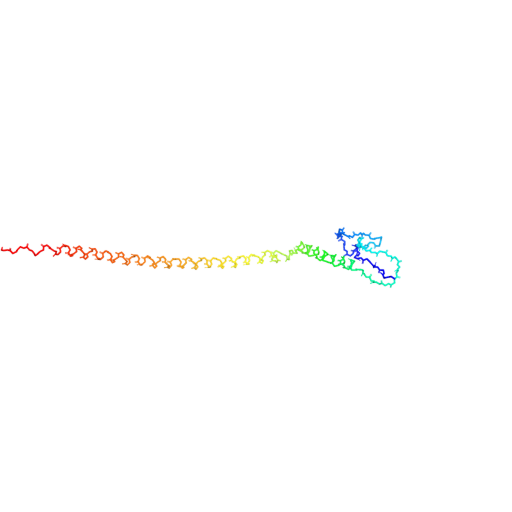5 1.00 97.25 112 LYS A C 1
ATOM 897 O O . LYS A 1 112 ? -23.467 0.239 41.358 1.00 97.25 112 LYS A O 1
ATOM 902 N N . LEU A 1 113 ? -21.857 1.306 40.210 1.00 96.94 113 LEU A N 1
ATOM 903 C CA . LEU A 1 113 ? -21.822 2.476 41.092 1.00 96.94 113 LEU A CA 1
ATOM 904 C C . LEU A 1 113 ? -23.161 3.218 41.094 1.00 96.94 113 LEU A C 1
ATOM 906 O O . LEU A 1 113 ? -23.715 3.460 42.162 1.00 96.94 113 LEU A O 1
ATOM 910 N N . LYS A 1 114 ? -23.722 3.503 39.912 1.00 96.38 114 LYS A N 1
ATOM 911 C CA . LYS A 1 114 ? -25.035 4.158 39.791 1.00 96.38 114 LYS A CA 1
ATOM 912 C C . LYS A 1 114 ? -26.155 3.340 40.425 1.00 96.38 114 LYS A C 1
ATOM 914 O O . LYS A 1 114 ? -27.035 3.902 41.066 1.00 96.38 114 LYS A O 1
ATOM 919 N N . PHE A 1 115 ? -26.127 2.022 40.245 1.00 96.50 115 PHE A N 1
ATOM 920 C CA . PHE A 1 115 ? -27.107 1.128 40.849 1.00 96.50 115 PHE A CA 1
ATOM 921 C C . PHE A 1 115 ? -27.025 1.158 42.377 1.00 96.50 115 PHE A C 1
ATOM 923 O O . PHE A 1 115 ? -28.050 1.296 43.035 1.00 96.50 115 PHE A O 1
ATOM 930 N N . ASN A 1 116 ? -25.816 1.090 42.938 1.00 95.69 116 ASN A N 1
ATOM 931 C CA . ASN A 1 116 ? -25.620 1.174 44.383 1.00 95.69 116 ASN A CA 1
ATOM 932 C C . ASN A 1 116 ? -26.079 2.528 44.937 1.00 95.69 116 ASN A C 1
ATOM 934 O O . ASN A 1 116 ? -26.762 2.560 45.952 1.00 95.69 116 ASN A O 1
ATOM 938 N N . GLU A 1 117 ? -25.772 3.630 44.250 1.00 95.25 117 GLU A N 1
ATOM 939 C CA . GLU A 1 117 ? -26.239 4.961 44.646 1.00 95.25 117 GLU A CA 1
ATOM 940 C C . GLU A 1 117 ? -27.773 5.047 44.647 1.00 95.25 117 GLU A C 1
ATOM 942 O O . GLU A 1 117 ? -28.373 5.557 45.593 1.00 95.25 117 GLU A O 1
ATOM 947 N N . LEU A 1 118 ? -28.420 4.518 43.605 1.00 95.25 118 LEU A N 1
ATOM 948 C CA . LEU A 1 118 ? -29.877 4.493 43.505 1.00 95.25 118 LEU A CA 1
ATOM 949 C C . LEU A 1 118 ? -30.502 3.614 44.594 1.00 95.25 118 LEU A C 1
ATOM 951 O O . LEU A 1 118 ? -31.493 4.012 45.203 1.00 95.25 118 LEU A O 1
ATOM 955 N N . LYS A 1 119 ? -29.892 2.461 44.883 1.00 94.12 119 LYS A N 1
ATOM 956 C CA . LYS A 1 119 ? -30.308 1.570 45.967 1.00 94.12 119 LYS A CA 1
ATOM 957 C C . LYS A 1 119 ? -30.229 2.271 47.325 1.00 94.12 119 LYS A C 1
ATOM 959 O O . LYS A 1 119 ? -31.216 2.269 48.050 1.00 94.12 119 LYS A O 1
ATOM 964 N N . SER A 1 120 ? -29.115 2.934 47.639 1.00 92.00 120 SER A N 1
ATOM 965 C CA . SER A 1 120 ? -28.967 3.676 48.898 1.00 92.00 120 SER A CA 1
ATOM 966 C C . SER A 1 120 ? -29.966 4.829 49.019 1.00 92.00 120 SER A C 1
ATOM 968 O O . SER A 1 120 ? -30.531 5.042 50.088 1.00 92.00 120 SER A O 1
ATOM 970 N N . LYS A 1 121 ? -30.247 5.556 47.929 1.00 89.00 121 LYS A N 1
ATOM 971 C CA . LYS A 1 121 ? -31.297 6.591 47.925 1.00 89.00 121 LYS A CA 1
ATOM 972 C C . LYS A 1 121 ? -32.686 6.000 48.170 1.00 89.00 121 LYS A C 1
ATOM 974 O O . LYS A 1 121 ? -33.469 6.591 48.902 1.00 89.00 121 LYS A O 1
ATOM 979 N N . MET A 1 122 ? -32.985 4.840 47.588 1.00 89.12 122 MET A N 1
ATOM 980 C CA . MET A 1 122 ? -34.257 4.147 47.797 1.00 89.12 122 MET A CA 1
ATOM 981 C C . MET A 1 122 ? -34.414 3.661 49.243 1.00 89.12 122 MET A C 1
ATOM 983 O O . MET A 1 122 ? -35.486 3.820 49.817 1.00 89.12 122 MET A O 1
ATOM 987 N N . GLU A 1 123 ? -33.348 3.133 49.851 1.00 87.38 123 GLU A N 1
ATOM 988 C CA . GLU A 1 123 ? -33.328 2.751 51.270 1.00 87.38 123 GLU A CA 1
ATOM 989 C C . GLU A 1 123 ? -33.573 3.963 52.182 1.00 87.38 123 GLU A C 1
ATOM 991 O O . GLU A 1 123 ? -34.387 3.878 53.096 1.00 87.38 123 GLU A O 1
ATOM 996 N N . LEU A 1 124 ? -32.952 5.114 51.899 1.00 84.88 124 LEU A N 1
ATOM 997 C CA . LEU A 1 124 ? -33.191 6.353 52.651 1.00 84.88 124 LEU A CA 1
ATOM 998 C C . LEU A 1 124 ? -34.646 6.827 52.559 1.00 84.88 124 LEU A C 1
ATOM 1000 O O . LEU A 1 124 ? -35.231 7.163 53.583 1.00 84.88 124 LEU A O 1
ATOM 1004 N N . VAL A 1 125 ? -35.234 6.830 51.358 1.00 82.81 125 VAL A N 1
ATOM 1005 C CA . VAL A 1 125 ? -36.640 7.227 51.154 1.00 82.81 125 VAL A CA 1
ATOM 1006 C C . VAL A 1 125 ? -37.598 6.242 51.826 1.00 82.81 125 VAL A C 1
ATOM 1008 O O . VAL A 1 125 ? -38.594 6.652 52.414 1.00 82.81 125 VAL A O 1
ATOM 1011 N N . SER A 1 126 ? -37.302 4.943 51.768 1.00 79.75 126 SER A N 1
ATOM 1012 C CA . SER A 1 126 ? -38.104 3.927 52.451 1.00 79.75 126 SER A CA 1
ATOM 1013 C C . SER A 1 126 ? -38.051 4.110 53.965 1.00 79.75 126 SER A C 1
ATOM 1015 O O . SER A 1 126 ? -39.087 4.054 54.617 1.00 79.75 126 SER A O 1
ATOM 1017 N N . ASN A 1 127 ? -36.866 4.361 54.524 1.00 77.94 127 ASN A N 1
ATOM 1018 C CA . ASN A 1 127 ? -36.701 4.577 55.958 1.00 77.94 127 ASN A CA 1
ATOM 1019 C C . ASN A 1 127 ? -37.364 5.884 56.409 1.00 77.94 127 ASN A C 1
ATOM 1021 O O . ASN A 1 127 ? -38.060 5.879 57.416 1.00 77.94 127 ASN A O 1
ATOM 1025 N N . SER A 1 128 ? -37.244 6.973 55.639 1.00 77.62 128 SER A N 1
ATOM 1026 C CA . SER A 1 128 ? -37.926 8.231 55.970 1.00 77.62 128 SER A CA 1
ATOM 1027 C C . SER A 1 128 ? -39.446 8.093 55.911 1.00 77.62 128 SER A C 1
ATOM 1029 O O . SER A 1 128 ? -40.140 8.620 56.769 1.00 77.62 128 SER A O 1
ATOM 1031 N N . TYR A 1 129 ? -39.975 7.351 54.933 1.00 73.94 129 TYR A N 1
ATOM 1032 C CA . TYR A 1 129 ? -41.407 7.070 54.838 1.00 73.94 129 TYR A CA 1
ATOM 1033 C C . TYR A 1 129 ? -41.913 6.233 56.023 1.00 73.94 129 TYR A C 1
ATOM 1035 O O . TYR A 1 129 ? -42.989 6.501 56.552 1.00 73.94 129 TYR A O 1
ATOM 1043 N N . VAL A 1 130 ? -41.130 5.244 56.466 1.00 74.56 130 VAL A N 1
ATOM 1044 C CA . VAL A 1 130 ? -41.432 4.443 57.663 1.00 74.56 130 VAL A CA 1
ATOM 1045 C C . VAL A 1 130 ? -41.386 5.304 58.930 1.00 74.56 130 VAL A C 1
ATOM 1047 O O . VAL A 1 130 ? -42.293 5.208 59.755 1.00 74.56 130 VAL A O 1
ATOM 1050 N N . ASP A 1 131 ? -40.395 6.187 59.065 1.00 75.56 131 ASP A N 1
ATOM 1051 C CA . ASP A 1 131 ? -40.291 7.119 60.193 1.00 75.56 131 ASP A CA 1
ATOM 1052 C C . ASP A 1 131 ? -41.456 8.121 60.227 1.00 75.56 131 ASP A C 1
ATOM 1054 O O . ASP A 1 131 ? -41.998 8.411 61.296 1.00 75.56 131 ASP A O 1
ATOM 1058 N N . ASP A 1 132 ? -41.877 8.631 59.068 1.00 74.69 132 ASP A N 1
ATOM 1059 C CA . ASP A 1 132 ? -43.019 9.541 58.950 1.00 74.69 132 ASP A CA 1
ATOM 1060 C C . ASP A 1 132 ? -44.347 8.829 59.253 1.00 74.69 132 ASP A C 1
ATOM 1062 O O . ASP A 1 132 ? -45.198 9.388 59.950 1.00 74.69 132 ASP A O 1
ATOM 1066 N N . LEU A 1 133 ? -44.505 7.568 58.833 1.00 71.81 133 LEU A N 1
ATOM 1067 C CA . LEU A 1 133 ? -45.624 6.713 59.244 1.00 71.81 133 LEU A CA 1
ATOM 1068 C C . LEU A 1 133 ? -45.640 6.509 60.762 1.00 71.81 133 LEU A C 1
ATOM 1070 O O . LEU A 1 133 ? -46.667 6.752 61.395 1.00 71.81 133 LEU A O 1
ATOM 1074 N N . HIS A 1 134 ? -44.508 6.140 61.365 1.00 70.00 134 HIS A N 1
ATOM 1075 C CA . HIS A 1 134 ? -44.401 5.956 62.814 1.00 70.00 134 HIS A CA 1
ATOM 1076 C C . HIS A 1 1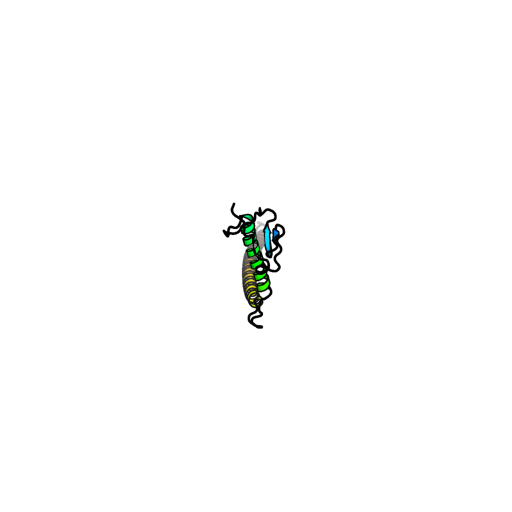34 ? -44.720 7.235 63.593 1.00 70.00 134 HIS A C 1
ATOM 1078 O O . HIS A 1 134 ? -45.431 7.177 64.596 1.00 70.00 134 HIS A O 1
ATOM 1084 N N . LYS A 1 135 ? -44.258 8.399 63.124 1.00 71.88 135 LYS A N 1
ATOM 1085 C CA . LYS A 1 135 ? -44.627 9.695 63.712 1.00 71.88 135 LYS A CA 1
ATOM 1086 C C . LYS A 1 135 ? -46.116 9.975 63.564 1.00 71.88 135 LYS A C 1
ATOM 1088 O O . LYS A 1 135 ? -46.729 10.390 64.536 1.00 71.88 135 LYS A O 1
ATOM 1093 N N . SER A 1 136 ? -46.710 9.714 62.400 1.00 67.94 136 SER A N 1
ATOM 1094 C CA . SER A 1 136 ? -48.148 9.924 62.184 1.00 67.94 136 SER A CA 1
ATOM 1095 C C . SER A 1 136 ? -49.029 9.000 63.037 1.00 67.94 136 SER A C 1
ATOM 1097 O O . SER A 1 136 ? -50.098 9.416 63.475 1.00 67.94 136 SER A O 1
ATOM 1099 N N . MET A 1 137 ? -48.564 7.783 63.341 1.00 62.41 137 MET A N 1
ATOM 1100 C CA . MET A 1 137 ? -49.263 6.842 64.223 1.00 62.41 137 MET A CA 1
ATOM 1101 C C . MET A 1 137 ? -49.126 7.203 65.711 1.00 62.41 137 MET A C 1
ATOM 1103 O O . MET A 1 137 ? -50.063 6.981 66.470 1.00 62.41 137 MET A O 1
ATOM 1107 N N . ASN A 1 138 ? -48.008 7.811 66.128 1.00 58.59 138 ASN A N 1
ATOM 1108 C CA . ASN A 1 138 ? -47.774 8.242 67.517 1.00 58.59 138 ASN A CA 1
ATOM 1109 C C . ASN A 1 138 ? -48.479 9.559 67.909 1.00 58.59 138 ASN A C 1
ATOM 1111 O O . ASN A 1 138 ? -48.385 9.973 69.062 1.00 58.59 138 ASN A O 1
ATOM 1115 N N . VAL A 1 139 ? -49.176 10.236 66.989 1.00 54.56 139 VAL A N 1
ATOM 1116 C CA . VAL A 1 139 ? -49.831 11.538 67.251 1.00 54.56 139 VAL A CA 1
ATOM 1117 C C . VAL A 1 139 ? -51.262 11.400 67.815 1.00 54.56 139 VAL A C 1
ATOM 1119 O O . VAL A 1 139 ? -51.880 12.409 68.131 1.00 54.56 139 VAL A O 1
ATOM 1122 N N . ASN A 1 140 ? -51.782 10.187 68.054 1.00 56.25 140 ASN A N 1
ATOM 1123 C CA . ASN A 1 140 ? -53.177 9.991 68.498 1.00 56.25 140 ASN A CA 1
ATOM 1124 C C . ASN A 1 140 ? -53.400 9.414 69.913 1.00 56.25 140 ASN A C 1
ATOM 1126 O O . ASN A 1 140 ? -54.539 9.088 70.234 1.00 56.25 140 ASN A O 1
ATOM 1130 N N . GLU A 1 141 ? -52.394 9.325 70.791 1.00 54.75 141 GLU A N 1
ATOM 1131 C CA . GLU A 1 141 ? -52.607 8.809 72.167 1.00 54.75 141 GLU A CA 1
ATOM 1132 C C . GLU A 1 141 ? -52.499 9.842 73.297 1.00 54.75 141 GLU A C 1
ATOM 1134 O O . GLU A 1 141 ? -52.486 9.490 74.475 1.00 54.75 141 GLU A O 1
ATOM 1139 N N . SER A 1 142 ? -52.503 11.138 72.992 1.00 58.69 142 SER A N 1
ATOM 1140 C CA . SER A 1 142 ? -52.573 12.154 74.043 1.00 58.69 142 SER A CA 1
ATOM 1141 C C . SER A 1 142 ? -53.430 13.343 73.647 1.00 58.69 142 SER A C 1
ATOM 1143 O O . SER A 1 142 ? -52.919 14.413 73.343 1.00 58.69 142 SER A O 1
ATOM 1145 N N . GLN A 1 143 ? -54.751 13.165 73.710 1.00 53.84 143 GLN A N 1
ATOM 1146 C CA . GLN A 1 143 ? -55.667 14.232 74.125 1.00 53.84 143 GLN A CA 1
ATOM 1147 C C . GLN A 1 143 ? -57.083 13.695 74.357 1.00 53.84 143 GLN A C 1
ATOM 1149 O O . GLN A 1 143 ? -57.876 13.571 73.434 1.00 53.84 143 GLN A O 1
ATOM 1154 N N . CYS A 1 144 ? -57.381 13.412 75.624 1.00 41.38 144 CYS A N 1
ATOM 1155 C CA . CYS A 1 144 ? -58.575 13.907 76.308 1.00 41.38 144 CYS A CA 1
ATOM 1156 C C . CYS A 1 144 ? -58.295 13.831 77.815 1.00 41.38 144 CYS A C 1
ATOM 1158 O O . CYS A 1 144 ? -58.296 12.754 78.406 1.00 41.38 144 CYS A O 1
ATOM 1160 N N . PHE A 1 145 ? -57.974 14.988 78.396 1.00 44.00 145 PHE A N 1
ATOM 1161 C CA . PHE A 1 145 ? -58.227 15.267 79.806 1.00 44.00 145 PHE A CA 1
ATOM 1162 C C . PHE A 1 145 ? -59.737 15.479 79.956 1.00 44.00 145 PHE A C 1
ATOM 1164 O O . PHE A 1 145 ? -60.294 16.292 79.217 1.00 44.00 145 PHE A O 1
ATOM 1171 N N . ASP A 1 146 ? -60.380 14.683 80.807 1.00 39.88 146 ASP A N 1
ATOM 1172 C CA . ASP A 1 146 ? -61.094 15.119 82.022 1.00 39.88 146 ASP A CA 1
ATOM 1173 C C . ASP A 1 146 ? -61.621 13.892 82.788 1.00 39.88 146 ASP A C 1
ATOM 1175 O O . ASP A 1 146 ? -62.261 13.016 82.159 1.00 39.88 146 ASP A O 1
#

Secondary structure (DSSP, 8-state):
-PPB--S-BTGGGTT---TTEEE-TTSBEEETT-------S--B--HHHHHHHHHHHHHHHHHHHHHHHHT----SSSS-THHHHHHHHHHHHHHHHHHHHHHHHHHHHHHHHHHHHHHHHHHHHHHHHHHHHHHHHGGGSS----

Sequence (146 aa):
MSTCIGGPSVDDYAGIRIKYATLDPDNVWRSLKCELHTDNMFKQRCKLCVRLMNISRAMKSNIQLSLKLNRKKRLGPTLTPTRTETPKHLFKTKHNTQKSNLRKDSIIQTLKLKFNELKSKMELVSNSYVDDLHKSMNVNESQCFD

Radius of gyration: 43.77 Å; chains: 1; bounding box: 95×47×119 Å